Protein AF-A0A8S1BY42-F1 (afdb_monomer_lite)

Radius of gyration: 26.51 Å; chains: 1; bounding box: 58×69×91 Å

Organism: NCBI:txid197152

InterPro domains:
  IPR058250 CCC domain [PF26644] (43-145)

Structure (mmCIF, N/CA/C/O backbone):
data_AF-A0A8S1BY42-F1
#
_entry.id   AF-A0A8S1BY42-F1
#
loop_
_atom_site.group_PDB
_atom_site.id
_atom_site.type_symbol
_atom_site.label_atom_id
_atom_site.label_alt_id
_atom_site.label_comp_id
_atom_site.label_asym_id
_atom_site.label_entity_id
_atom_site.label_seq_id
_atom_site.pdbx_PDB_ins_code
_atom_site.Cartn_x
_atom_site.Cartn_y
_atom_site.Cartn_z
_atom_site.occupancy
_atom_site.B_iso_or_equiv
_atom_site.auth_seq_id
_atom_site.auth_comp_id
_atom_site.auth_asym_id
_atom_site.auth_atom_id
_atom_site.pdbx_PDB_model_num
ATOM 1 N N . MET A 1 1 ? 29.731 15.535 76.039 1.00 41.47 1 MET A N 1
ATOM 2 C CA . MET A 1 1 ? 28.960 14.792 75.020 1.00 41.47 1 MET A CA 1
ATOM 3 C C . MET A 1 1 ? 28.072 15.797 74.295 1.00 41.47 1 MET A C 1
ATOM 5 O O . MET A 1 1 ? 27.135 16.306 74.885 1.00 41.47 1 MET A O 1
ATOM 9 N N . GLN A 1 2 ? 28.468 16.180 73.085 1.00 42.16 2 GLN A N 1
ATOM 10 C CA . GLN A 1 2 ? 27.701 16.952 72.089 1.00 42.16 2 GLN A CA 1
ATOM 11 C C . GLN A 1 2 ? 27.181 15.950 71.025 1.00 42.16 2 GLN A C 1
ATOM 13 O O . GLN A 1 2 ? 27.737 14.850 70.982 1.00 42.16 2 GLN A O 1
ATOM 18 N N . PRO A 1 3 ? 26.342 16.323 70.032 1.00 61.06 3 PRO A N 1
ATOM 19 C CA . PRO A 1 3 ? 25.225 17.289 69.968 1.00 61.06 3 PRO A CA 1
ATOM 20 C C . PRO A 1 3 ? 24.046 16.707 69.108 1.00 61.06 3 PRO A C 1
ATOM 22 O O . PRO A 1 3 ? 23.916 15.493 69.056 1.00 61.06 3 PRO A O 1
ATOM 25 N N . LEU A 1 4 ? 23.271 17.562 68.402 1.00 40.50 4 LEU A N 1
ATOM 26 C CA . LEU A 1 4 ? 22.202 17.344 67.379 1.00 40.50 4 LEU A CA 1
ATOM 27 C C . LEU A 1 4 ? 20.748 17.504 67.887 1.00 40.50 4 LEU A C 1
ATOM 29 O O . LEU A 1 4 ? 20.381 16.917 68.891 1.00 40.50 4 LEU A O 1
ATOM 33 N N . LEU A 1 5 ? 19.835 18.221 67.218 1.00 42.00 5 LEU A N 1
ATOM 34 C CA . LEU A 1 5 ? 19.930 19.048 66.011 1.00 42.00 5 LEU A CA 1
ATOM 35 C C . LEU A 1 5 ? 18.690 19.955 65.902 1.00 42.00 5 LEU A C 1
ATOM 37 O O . LEU A 1 5 ? 17.578 19.560 66.241 1.00 42.00 5 LEU A O 1
ATOM 41 N N . LEU A 1 6 ? 18.954 21.154 65.388 1.00 39.69 6 LEU A N 1
ATOM 42 C CA . LEU A 1 6 ? 18.069 22.200 64.882 1.00 39.69 6 LEU A CA 1
ATOM 43 C C . LEU A 1 6 ? 16.793 21.717 64.171 1.00 39.69 6 LEU A C 1
ATOM 45 O O . LEU A 1 6 ? 16.851 20.925 63.234 1.00 39.69 6 LEU A O 1
ATOM 49 N N . LEU A 1 7 ? 15.677 22.367 64.494 1.00 42.34 7 LEU A N 1
ATOM 50 C CA . LEU A 1 7 ? 14.490 22.453 63.649 1.00 42.34 7 LEU A CA 1
ATOM 51 C C . LEU A 1 7 ? 14.027 23.908 63.681 1.00 42.34 7 LEU A C 1
ATOM 53 O O . LEU A 1 7 ? 13.505 24.342 64.703 1.00 42.34 7 LEU A O 1
ATOM 57 N N . LEU A 1 8 ? 14.296 24.654 62.602 1.00 44.91 8 LEU A N 1
ATOM 58 C CA . LEU A 1 8 ? 13.421 25.670 61.991 1.00 44.91 8 LEU A CA 1
ATOM 59 C C . LEU A 1 8 ? 14.203 26.623 61.069 1.00 44.91 8 LEU A C 1
ATOM 61 O O . LEU A 1 8 ? 15.252 27.143 61.438 1.00 44.91 8 LEU A O 1
ATOM 65 N N . MET A 1 9 ? 13.557 26.915 59.933 1.00 40.66 9 MET A N 1
ATOM 66 C CA . MET A 1 9 ? 13.772 28.006 58.966 1.00 40.66 9 MET A CA 1
ATOM 67 C C . MET A 1 9 ? 14.665 27.735 57.744 1.00 40.66 9 MET A C 1
ATOM 69 O O . MET A 1 9 ? 15.861 27.982 57.793 1.00 40.66 9 MET A O 1
ATOM 73 N N . THR A 1 10 ? 14.021 27.373 56.626 1.00 48.38 10 THR A N 1
ATOM 74 C CA . THR A 1 10 ? 14.090 28.020 55.286 1.00 48.38 10 THR A CA 1
ATOM 75 C C . THR A 1 10 ? 13.009 27.353 54.406 1.00 48.38 10 THR A C 1
ATOM 77 O O . THR A 1 10 ? 12.991 26.140 54.256 1.00 48.38 10 THR A O 1
ATOM 80 N N . ALA A 1 11 ? 11.880 27.990 54.084 1.00 37.47 11 ALA A N 1
ATOM 81 C CA . ALA A 1 11 ? 11.642 29.035 53.080 1.00 37.47 11 ALA A CA 1
ATOM 82 C C . ALA A 1 11 ? 11.930 28.606 51.626 1.00 37.47 11 ALA A C 1
ATOM 84 O O . ALA A 1 11 ? 13.084 28.438 51.260 1.00 37.47 11 ALA A O 1
ATOM 85 N N . LEU A 1 12 ? 10.831 28.540 50.855 1.00 46.16 12 LEU A N 1
ATOM 86 C CA . LEU A 1 12 ? 10.654 28.774 49.414 1.00 46.16 12 LEU A CA 1
ATOM 87 C C . LEU A 1 12 ? 11.611 28.090 48.420 1.00 46.16 12 LEU A C 1
ATOM 89 O O . LEU A 1 12 ? 12.816 28.286 48.448 1.00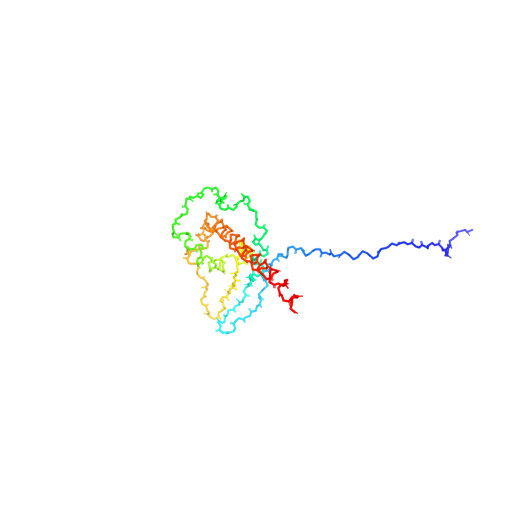 46.16 12 LEU A O 1
ATOM 93 N N . VAL A 1 13 ? 11.013 27.443 47.417 1.00 40.75 13 VAL A N 1
ATOM 94 C CA . VAL A 1 13 ? 11.073 27.789 45.980 1.00 40.75 13 VAL A CA 1
ATOM 95 C C . VAL A 1 13 ? 10.785 26.507 45.190 1.00 40.75 13 VAL A C 1
ATOM 97 O O . VAL A 1 13 ? 11.473 25.509 45.362 1.00 40.75 13 VAL A O 1
ATOM 100 N N . GLY A 1 14 ? 9.827 26.574 44.264 1.00 31.86 14 GLY A N 1
ATOM 101 C CA . GLY A 1 14 ? 10.085 25.994 42.947 1.00 31.86 14 GLY A CA 1
ATOM 102 C C . GLY A 1 14 ? 9.099 24.955 42.424 1.00 31.86 14 GLY A C 1
ATOM 103 O O . GLY A 1 14 ? 9.159 23.798 42.808 1.00 31.86 14 GLY A O 1
ATOM 104 N N . GLN A 1 15 ? 8.266 25.413 41.489 1.00 38.53 15 GLN A N 1
ATOM 105 C CA . GLN A 1 15 ? 7.746 24.713 40.310 1.00 38.53 15 GLN A CA 1
ATOM 106 C C . GLN A 1 15 ? 7.059 23.334 40.444 1.00 38.53 15 GLN A C 1
ATOM 108 O O . GLN A 1 15 ? 7.680 22.278 40.506 1.00 38.53 15 GLN A O 1
ATOM 113 N N . LEU A 1 16 ? 5.728 23.371 40.274 1.00 41.81 16 LEU A N 1
ATOM 114 C CA . LEU A 1 16 ? 5.003 22.378 39.479 1.00 41.81 16 LEU A CA 1
ATOM 115 C C . LEU A 1 16 ? 5.539 22.431 38.039 1.00 41.81 16 LEU A C 1
ATOM 117 O O . LEU A 1 16 ? 5.174 23.338 37.291 1.00 41.81 16 LEU A O 1
ATOM 121 N N . ASP A 1 17 ? 6.342 21.452 37.640 1.00 39.09 17 ASP A N 1
ATOM 122 C CA . ASP A 1 17 ? 6.556 21.170 36.224 1.00 39.09 17 ASP A CA 1
ATOM 123 C C . ASP A 1 17 ? 5.485 20.180 35.762 1.00 39.09 17 ASP A C 1
ATOM 125 O O . ASP A 1 17 ? 5.583 18.962 35.918 1.00 39.09 17 ASP A O 1
ATOM 129 N N . ALA A 1 18 ? 4.421 20.744 35.191 1.00 43.03 18 ALA A N 1
ATOM 130 C CA . ALA A 1 18 ? 3.564 20.046 34.251 1.00 43.03 18 ALA A CA 1
ATOM 131 C C . ALA A 1 18 ? 4.387 19.772 32.983 1.00 43.03 18 ALA A C 1
ATOM 133 O O . ALA A 1 18 ? 4.375 20.553 32.032 1.00 43.03 18 ALA A O 1
ATOM 134 N N . ALA A 1 19 ? 5.129 18.668 32.979 1.00 37.84 19 ALA A N 1
ATOM 135 C CA . ALA A 1 19 ? 5.668 18.111 31.753 1.00 37.84 19 ALA A CA 1
ATOM 136 C C . ALA A 1 19 ? 4.499 17.505 30.966 1.00 37.84 19 ALA A C 1
ATOM 138 O O . ALA A 1 19 ? 4.089 16.367 31.180 1.00 37.84 19 ALA A O 1
ATOM 139 N N . THR A 1 20 ? 3.934 18.300 30.061 1.00 41.66 20 THR A N 1
ATOM 140 C CA . THR A 1 20 ? 3.273 17.789 28.863 1.00 41.66 20 THR A CA 1
ATOM 141 C C . THR A 1 20 ? 4.286 16.937 28.105 1.00 41.66 20 THR A C 1
ATOM 143 O O . THR A 1 20 ? 5.088 17.464 27.331 1.00 41.66 20 THR A O 1
ATOM 146 N N . GLU A 1 21 ? 4.281 15.629 28.354 1.00 38.72 21 GLU A N 1
ATOM 147 C CA . GLU A 1 21 ? 4.872 14.667 27.432 1.00 38.72 21 GLU A CA 1
ATOM 148 C C . GLU A 1 21 ? 4.159 14.831 26.088 1.00 38.72 21 GLU A C 1
ATOM 150 O O . GLU A 1 21 ? 2.949 14.633 25.959 1.00 38.72 21 GLU A O 1
ATOM 155 N N . ALA A 1 22 ? 4.916 15.273 25.085 1.00 43.50 22 ALA A N 1
ATOM 156 C CA . ALA A 1 22 ? 4.499 15.167 23.701 1.00 43.50 22 ALA A CA 1
ATOM 157 C C . ALA A 1 22 ? 4.186 13.689 23.413 1.00 43.50 22 ALA A C 1
ATOM 159 O O . ALA A 1 22 ? 4.961 12.834 23.851 1.00 43.50 22 ALA A O 1
ATOM 160 N N . PRO A 1 23 ? 3.099 13.364 22.689 1.00 44.00 23 PRO A N 1
ATOM 161 C CA . PRO A 1 23 ? 2.820 11.983 22.341 1.00 44.00 23 PRO A CA 1
ATOM 162 C C . PRO A 1 23 ? 4.004 11.459 21.532 1.00 44.00 23 PRO A C 1
ATOM 164 O O . PRO A 1 23 ? 4.311 11.946 20.438 1.00 44.00 23 PRO A O 1
ATOM 167 N N . THR A 1 24 ? 4.704 10.494 22.118 1.00 36.47 24 THR A N 1
ATOM 168 C CA . THR A 1 24 ? 5.670 9.668 21.411 1.00 36.47 24 THR A CA 1
ATOM 169 C C . THR A 1 24 ? 4.953 9.030 20.218 1.00 36.47 24 THR A C 1
ATOM 171 O O . THR A 1 24 ? 3.740 8.807 20.274 1.00 36.47 24 THR A O 1
ATOM 174 N N . PRO A 1 25 ? 5.643 8.775 19.093 1.00 42.50 25 PRO A N 1
ATOM 175 C CA . PRO A 1 25 ? 5.056 7.964 18.042 1.00 42.50 25 PRO A CA 1
ATOM 176 C C . PRO A 1 25 ? 4.778 6.593 18.657 1.00 42.50 25 PRO A C 1
ATOM 178 O O . PRO A 1 25 ? 5.710 5.828 18.899 1.00 42.50 25 PRO A O 1
ATOM 181 N N . GLU A 1 26 ? 3.513 6.321 18.979 1.00 42.50 26 GLU A N 1
ATOM 182 C CA . GLU A 1 26 ? 3.084 4.989 19.369 1.00 42.50 26 GLU A CA 1
ATOM 183 C C . GLU A 1 26 ? 3.518 4.053 18.248 1.00 42.50 26 GLU A C 1
ATOM 185 O O . GLU A 1 26 ? 3.044 4.123 17.112 1.00 42.50 26 GLU A O 1
ATOM 190 N N . VAL A 1 27 ? 4.483 3.197 18.572 1.00 40.59 27 VAL A N 1
ATOM 191 C CA . VAL A 1 27 ? 4.672 1.946 17.863 1.00 40.59 27 VAL A CA 1
ATOM 192 C C . VAL A 1 27 ? 3.324 1.250 17.982 1.00 40.59 27 VAL A C 1
ATOM 194 O O . VAL A 1 27 ? 2.960 0.807 19.069 1.00 40.59 27 VAL A O 1
ATOM 197 N N . VAL A 1 28 ? 2.557 1.228 16.893 1.00 46.56 28 VAL A N 1
ATOM 198 C CA . VAL A 1 28 ? 1.310 0.468 16.808 1.00 46.56 28 VAL A CA 1
ATOM 199 C C . VAL A 1 28 ? 1.714 -1.004 16.789 1.00 46.56 28 VAL A C 1
ATOM 201 O O . VAL A 1 28 ? 1.826 -1.629 15.742 1.00 46.56 28 VAL A O 1
ATOM 204 N N . THR A 1 29 ? 2.045 -1.545 17.958 1.00 40.44 29 THR A N 1
ATOM 205 C CA . THR A 1 29 ? 2.075 -2.984 18.180 1.00 40.44 29 THR A CA 1
ATOM 206 C C . THR A 1 29 ? 0.654 -3.491 17.956 1.00 40.44 29 THR A C 1
ATOM 208 O O . THR A 1 29 ? -0.300 -2.880 18.434 1.00 40.44 29 THR A O 1
ATOM 211 N N . GLY A 1 30 ? 0.511 -4.560 17.169 1.00 46.06 30 GLY A N 1
ATOM 212 C CA . GLY A 1 30 ? -0.766 -5.117 16.719 1.00 46.06 30 GLY A CA 1
ATOM 213 C C . GLY A 1 30 ? -1.713 -5.479 17.864 1.00 46.06 30 GLY A C 1
ATOM 214 O O . GLY A 1 30 ? -1.748 -6.612 18.341 1.00 46.06 30 GLY A O 1
ATOM 215 N N . VAL A 1 31 ? -2.498 -4.505 18.316 1.00 53.97 31 VAL A N 1
ATOM 216 C CA . VAL A 1 31 ? -3.632 -4.717 19.207 1.00 53.97 31 VAL A CA 1
ATOM 217 C C . VAL A 1 31 ? -4.839 -4.946 18.317 1.00 53.97 31 VAL A C 1
ATOM 219 O O . VAL A 1 31 ? -5.338 -4.008 17.699 1.00 53.97 31 VAL A O 1
ATOM 222 N N . VAL A 1 32 ? -5.314 -6.192 18.282 1.00 61.72 32 VAL A N 1
ATOM 223 C CA . VAL A 1 32 ? -6.563 -6.566 17.611 1.00 61.72 32 VAL A CA 1
ATOM 224 C C . VAL A 1 32 ? -7.670 -5.612 18.065 1.00 61.72 32 VAL A C 1
ATOM 226 O O . VAL A 1 32 ? -8.054 -5.599 19.234 1.00 61.72 32 VAL A O 1
ATOM 229 N N . GLN A 1 33 ? -8.181 -4.796 17.144 1.00 74.00 33 GLN A N 1
ATOM 230 C CA . GLN A 1 33 ? -9.100 -3.698 17.466 1.00 74.00 33 GLN A CA 1
ATOM 231 C C . GLN A 1 33 ? -10.559 -4.157 17.641 1.00 74.00 33 GLN A C 1
ATOM 233 O O . GLN A 1 33 ? -11.419 -3.364 18.021 1.00 74.00 33 GLN A O 1
ATOM 238 N N . GLY A 1 34 ? -10.861 -5.428 17.354 1.00 79.69 34 GLY A N 1
ATOM 239 C CA . GLY A 1 34 ? -12.179 -6.032 17.559 1.00 79.69 34 GLY A CA 1
ATOM 240 C C . GLY A 1 34 ? -12.447 -7.236 16.656 1.00 79.69 34 GLY A C 1
ATOM 241 O O . GLY A 1 34 ? -11.597 -7.633 15.861 1.00 79.69 34 GLY A O 1
ATOM 242 N N . VAL A 1 35 ? -13.651 -7.803 16.758 1.00 81.12 35 VAL A N 1
ATOM 243 C CA . VAL A 1 35 ? -14.134 -8.897 15.898 1.00 81.12 35 VAL A CA 1
ATOM 244 C C . VAL A 1 35 ? -15.273 -8.384 15.021 1.00 81.12 35 VAL A C 1
ATOM 246 O O . VAL A 1 35 ? -16.203 -7.745 15.503 1.00 81.12 35 VAL A O 1
ATOM 249 N N . ASP A 1 36 ? -15.216 -8.662 13.723 1.00 81.31 36 ASP A N 1
ATOM 250 C CA . ASP A 1 36 ? -16.341 -8.501 12.805 1.00 81.31 36 ASP A CA 1
ATOM 251 C C . ASP A 1 36 ? -17.126 -9.820 12.773 1.00 81.31 36 ASP A C 1
ATOM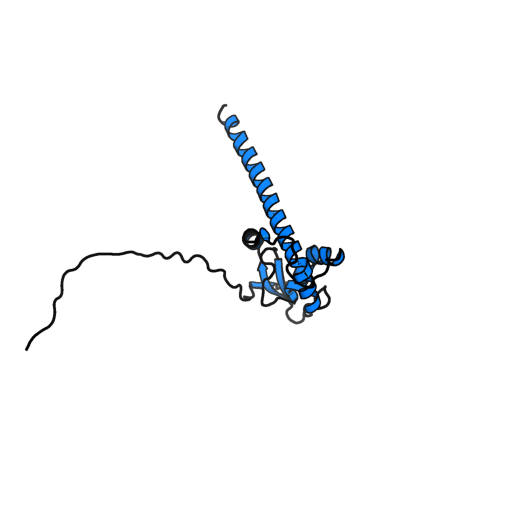 253 O O . ASP A 1 36 ? -16.803 -10.747 12.024 1.00 81.31 36 ASP A O 1
ATOM 257 N N . GLU A 1 37 ? -18.153 -9.904 13.621 1.00 78.06 37 GLU A N 1
ATOM 258 C CA . GLU A 1 37 ? -18.986 -11.101 13.809 1.00 78.06 37 GLU A CA 1
ATOM 259 C C . GLU A 1 37 ? -19.701 -11.541 12.524 1.00 78.06 37 GLU A C 1
ATOM 261 O O . GLU A 1 37 ? -19.947 -12.727 12.321 1.00 78.06 37 GLU A O 1
ATOM 266 N N . ARG A 1 38 ? -19.993 -10.603 11.612 1.00 79.81 38 ARG A N 1
ATOM 267 C CA . ARG A 1 38 ? -20.663 -10.905 10.338 1.00 79.81 38 ARG A CA 1
ATOM 268 C C . ARG A 1 38 ? -19.766 -11.700 9.397 1.00 79.81 38 ARG A C 1
ATOM 270 O O . ARG A 1 38 ? -20.256 -12.518 8.624 1.00 79.81 38 ARG A O 1
ATOM 277 N N . THR A 1 39 ? -18.472 -11.406 9.415 1.00 78.69 39 THR A N 1
ATOM 278 C CA . THR A 1 39 ? -17.485 -12.022 8.516 1.00 78.69 39 THR A CA 1
ATOM 279 C C . THR A 1 39 ? -16.602 -13.048 9.215 1.00 78.69 39 THR A C 1
ATOM 281 O O . THR A 1 39 ? -15.784 -13.678 8.551 1.00 78.69 39 THR A O 1
ATOM 284 N N . ASN A 1 40 ? -16.766 -13.227 10.530 1.00 83.12 40 ASN A N 1
ATOM 285 C CA . ASN A 1 40 ? -15.876 -14.020 11.373 1.00 83.12 40 ASN A CA 1
ATOM 286 C C . ASN A 1 40 ? -14.400 -13.655 11.115 1.00 83.12 40 ASN A C 1
ATOM 288 O O . ASN A 1 40 ? -13.567 -14.497 10.774 1.00 83.12 40 ASN A O 1
ATOM 292 N N . THR A 1 41 ? -14.096 -12.358 11.197 1.00 85.38 41 THR A N 1
ATOM 293 C CA . THR A 1 41 ? -12.734 -11.833 11.027 1.00 85.38 41 THR A CA 1
ATOM 294 C C . THR A 1 41 ? -12.323 -11.007 12.237 1.00 85.38 41 THR A C 1
ATOM 296 O O . THR A 1 41 ? -13.137 -10.292 12.816 1.00 85.38 41 THR A O 1
ATOM 299 N N . LEU A 1 42 ? -11.053 -11.091 12.622 1.00 88.94 42 LEU A N 1
ATOM 300 C CA . LEU A 1 42 ? -10.445 -10.152 13.558 1.00 88.94 42 LEU A CA 1
ATOM 301 C C . LEU A 1 42 ? -10.034 -8.898 12.802 1.00 88.94 42 LEU A C 1
ATOM 303 O O . LEU A 1 42 ? -9.511 -8.980 11.694 1.00 88.94 42 LEU A O 1
ATOM 307 N N . ILE A 1 43 ? -10.253 -7.736 13.398 1.00 89.69 43 ILE A N 1
ATOM 308 C CA . ILE A 1 43 ? -9.691 -6.481 12.912 1.00 89.69 43 ILE A CA 1
ATOM 309 C C . ILE A 1 43 ? -8.274 -6.408 13.455 1.00 89.69 43 ILE A C 1
ATOM 311 O O . ILE A 1 43 ? -8.097 -6.268 14.661 1.00 89.69 43 ILE A O 1
ATOM 315 N N . ASP A 1 44 ? -7.294 -6.509 12.568 1.00 89.44 44 ASP A N 1
ATOM 316 C CA . ASP A 1 44 ? -5.887 -6.414 12.938 1.00 89.44 44 ASP A CA 1
ATOM 317 C C . ASP A 1 44 ? -5.552 -4.975 13.333 1.00 89.44 44 ASP A C 1
ATOM 319 O O . ASP A 1 44 ? -5.304 -4.680 14.498 1.00 89.44 44 ASP A O 1
ATOM 323 N N . HIS A 1 45 ? -5.707 -4.050 12.386 1.00 92.56 45 HIS A N 1
ATOM 324 C CA . HIS A 1 45 ? -5.553 -2.623 12.627 1.00 92.56 45 HIS A CA 1
ATOM 325 C C . HIS A 1 45 ? -6.393 -1.784 11.651 1.00 92.56 45 HIS A C 1
ATOM 327 O O . HIS A 1 45 ? -6.936 -2.269 10.647 1.00 92.56 45 HIS A O 1
ATOM 333 N N . ILE A 1 46 ? -6.515 -0.496 11.967 1.00 94.12 46 ILE A N 1
ATOM 334 C CA . ILE A 1 46 ? -7.180 0.517 11.148 1.00 94.12 46 ILE A CA 1
ATOM 335 C C . ILE A 1 46 ? -6.272 1.740 11.075 1.00 94.12 46 ILE A C 1
ATOM 337 O O . ILE A 1 46 ? -5.959 2.344 12.101 1.00 94.12 46 ILE A O 1
ATOM 341 N N . VAL A 1 47 ? -5.955 2.157 9.852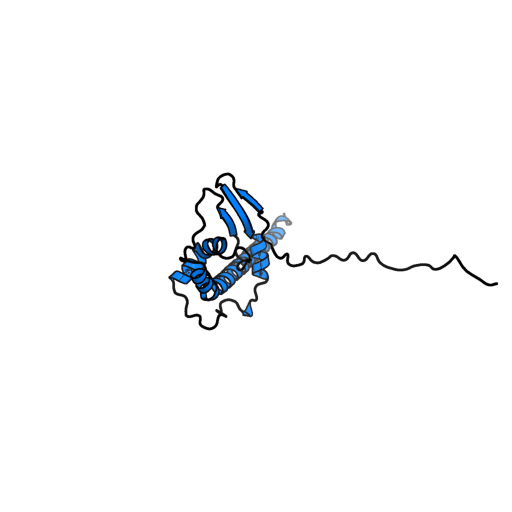 1.00 94.81 47 VAL A N 1
ATOM 342 C CA . VAL A 1 47 ? -5.436 3.492 9.559 1.00 94.81 47 VAL A CA 1
ATOM 343 C C . VAL A 1 47 ? -6.612 4.357 9.133 1.00 94.81 47 VAL A C 1
ATOM 345 O O . VAL A 1 47 ? -7.136 4.261 8.019 1.00 94.81 47 VAL A O 1
ATOM 348 N N . THR A 1 48 ? -7.076 5.206 10.043 1.00 94.94 48 THR A N 1
ATOM 349 C CA . THR A 1 48 ? -8.183 6.121 9.754 1.00 94.94 48 THR A CA 1
ATOM 350 C C . THR A 1 48 ? -7.774 7.170 8.724 1.00 94.94 48 THR A C 1
ATOM 352 O O . THR A 1 48 ? -6.598 7.476 8.530 1.00 94.94 48 THR A O 1
ATOM 355 N N . LYS A 1 49 ? -8.769 7.799 8.089 1.00 92.75 49 LYS A N 1
ATOM 356 C CA . LYS A 1 49 ? -8.525 8.911 7.163 1.00 92.75 49 LYS A CA 1
ATOM 357 C C . LYS A 1 49 ? -7.711 10.037 7.810 1.00 92.75 49 LYS A C 1
ATOM 359 O O . LYS A 1 49 ? -6.847 10.589 7.141 1.00 92.75 49 LYS A O 1
ATOM 364 N N . GLN A 1 50 ? -7.970 10.358 9.080 1.00 91.50 50 GLN A N 1
ATOM 365 C CA . GLN A 1 50 ? -7.233 11.407 9.785 1.00 91.50 50 GLN A CA 1
ATOM 366 C C . GLN A 1 50 ? -5.781 10.993 10.053 1.00 91.50 50 GLN A C 1
ATOM 368 O O . GLN A 1 50 ? -4.877 11.740 9.705 1.00 91.50 50 GLN A O 1
ATOM 373 N N . GLN A 1 51 ? -5.546 9.778 10.560 1.00 93.88 51 GLN A N 1
ATOM 374 C CA . GLN A 1 51 ? -4.185 9.262 10.763 1.00 93.88 51 GLN A CA 1
ATOM 375 C C . GLN A 1 51 ? -3.388 9.238 9.454 1.00 93.88 51 GLN A C 1
ATOM 377 O O . GLN A 1 51 ? -2.245 9.688 9.422 1.00 93.88 51 GLN A O 1
ATOM 382 N N . ALA A 1 52 ? -4.018 8.803 8.359 1.00 94.06 52 ALA A N 1
ATOM 383 C CA . ALA A 1 52 ? -3.413 8.828 7.034 1.00 94.06 52 ALA A CA 1
ATOM 384 C C . ALA A 1 52 ? -3.041 10.241 6.579 1.00 94.06 52 ALA A C 1
ATOM 386 O O . ALA A 1 52 ? -1.966 10.449 6.019 1.00 94.06 52 ALA A O 1
ATOM 387 N N . MET A 1 53 ? -3.905 11.226 6.836 1.00 90.94 53 MET A N 1
ATOM 388 C CA . MET A 1 53 ? -3.613 12.632 6.555 1.00 90.94 53 MET A CA 1
ATOM 389 C C . MET A 1 53 ? -2.419 13.131 7.369 1.00 90.94 53 MET A C 1
ATOM 391 O O . MET A 1 53 ? -1.494 13.714 6.803 1.00 90.94 53 MET A O 1
ATOM 395 N N . ASP A 1 54 ? -2.408 12.857 8.670 1.00 92.06 54 ASP A N 1
ATOM 396 C CA . ASP A 1 54 ? -1.350 13.298 9.578 1.00 92.06 54 ASP A CA 1
ATOM 397 C C . ASP A 1 54 ? 0.001 12.651 9.234 1.00 92.06 54 ASP A C 1
ATOM 399 O O . ASP A 1 54 ? 1.041 13.308 9.304 1.00 92.06 54 ASP A O 1
ATOM 403 N N . ALA A 1 55 ? 0.003 11.380 8.823 1.00 92.56 55 ALA A N 1
ATOM 404 C CA . ALA A 1 55 ? 1.195 10.674 8.358 1.00 92.56 55 ALA A CA 1
ATOM 405 C C . ALA A 1 55 ? 1.682 11.193 6.998 1.00 92.56 55 ALA A C 1
ATOM 407 O O . ALA A 1 55 ? 2.879 11.404 6.806 1.00 92.56 55 ALA A O 1
ATOM 408 N N . ALA A 1 56 ? 0.770 11.452 6.062 1.00 90.81 56 ALA A N 1
ATOM 409 C CA . ALA A 1 56 ? 1.111 11.970 4.742 1.00 90.81 56 ALA A CA 1
ATOM 410 C C . ALA A 1 56 ? 1.743 13.374 4.801 1.00 90.81 56 ALA A C 1
ATOM 412 O O . ALA A 1 56 ? 2.637 13.674 4.012 1.00 90.81 56 ALA A O 1
ATOM 413 N N . LEU A 1 57 ? 1.327 14.222 5.749 1.00 88.81 57 LEU A N 1
ATOM 414 C CA . LEU A 1 57 ? 1.926 15.545 5.985 1.00 88.81 57 LEU A CA 1
ATOM 415 C C . LEU A 1 57 ? 3.369 15.478 6.506 1.00 88.81 57 LEU A C 1
ATOM 417 O O . LEU A 1 57 ? 4.101 16.459 6.399 1.00 88.81 57 LEU A O 1
ATOM 421 N N . LYS A 1 58 ? 3.777 14.335 7.064 1.00 90.31 58 LYS A N 1
ATOM 422 C CA . LYS A 1 58 ? 5.135 14.091 7.570 1.00 90.31 58 LYS A CA 1
ATOM 423 C C . LYS A 1 58 ? 6.052 13.455 6.522 1.00 90.31 58 LYS A C 1
ATOM 425 O O . LYS A 1 58 ? 7.211 13.187 6.827 1.00 90.31 58 LYS A O 1
ATOM 430 N N . LEU A 1 59 ? 5.553 13.181 5.312 1.00 88.44 59 LEU A N 1
ATOM 431 C CA . LEU A 1 59 ? 6.369 12.612 4.243 1.00 88.44 59 LEU A CA 1
ATOM 432 C C . LEU A 1 59 ? 7.483 13.582 3.846 1.00 88.44 59 LEU A C 1
ATOM 434 O O . LEU A 1 59 ? 7.243 14.768 3.626 1.00 88.44 59 LEU A O 1
ATOM 438 N N . ASP A 1 60 ? 8.696 13.051 3.702 1.00 84.75 60 ASP A N 1
ATOM 439 C CA . ASP A 1 60 ? 9.825 13.813 3.183 1.00 84.75 60 ASP A CA 1
ATOM 440 C C . ASP A 1 60 ? 9.584 14.151 1.707 1.00 84.75 60 ASP A C 1
ATOM 442 O O . ASP A 1 60 ? 9.727 13.315 0.808 1.00 84.75 60 ASP A O 1
ATOM 446 N N . THR A 1 61 ? 9.223 15.407 1.456 1.00 81.12 61 THR A N 1
ATOM 447 C CA . THR A 1 61 ? 8.903 15.904 0.119 1.00 81.12 61 THR A CA 1
ATOM 448 C C . THR A 1 61 ? 10.086 15.841 -0.842 1.00 81.12 61 THR A C 1
ATOM 450 O O . THR A 1 61 ? 9.875 15.823 -2.054 1.00 81.12 61 THR A O 1
ATOM 453 N N . THR A 1 62 ? 11.322 15.783 -0.333 1.00 78.75 62 THR A N 1
ATOM 454 C CA . THR A 1 62 ? 12.533 15.698 -1.165 1.00 78.75 62 THR A CA 1
ATOM 455 C C . THR A 1 62 ? 12.713 14.320 -1.806 1.00 78.75 62 THR A C 1
ATOM 457 O O . THR A 1 62 ? 13.396 14.202 -2.822 1.00 78.75 62 THR A O 1
ATOM 460 N N . LYS A 1 63 ? 12.044 13.293 -1.265 1.00 72.50 63 LYS A N 1
ATOM 461 C CA . LYS A 1 63 ? 12.140 11.890 -1.698 1.00 72.50 63 LYS A CA 1
ATOM 462 C C . LYS A 1 63 ? 10.932 11.408 -2.503 1.00 72.50 63 LYS A C 1
ATOM 464 O O . LYS A 1 63 ? 10.908 10.280 -2.995 1.00 72.50 63 LYS A O 1
ATOM 469 N N . LEU A 1 64 ? 9.911 12.251 -2.669 1.00 77.25 64 LEU A N 1
ATOM 470 C CA . LEU A 1 64 ? 8.671 11.859 -3.338 1.00 77.25 64 LEU A CA 1
ATOM 471 C C . LEU A 1 64 ? 8.894 11.529 -4.818 1.00 77.25 64 LEU A C 1
ATOM 473 O O . LEU A 1 64 ? 9.330 12.358 -5.614 1.00 77.25 64 LEU A O 1
ATOM 477 N N . GLY A 1 65 ? 8.480 10.326 -5.217 1.00 63.75 65 GLY A N 1
ATOM 478 C CA . GLY A 1 65 ? 8.483 9.902 -6.617 1.00 63.75 65 GLY A CA 1
ATOM 479 C C . GLY A 1 65 ? 9.833 9.419 -7.152 1.00 63.75 65 GLY A C 1
ATOM 480 O O . GLY A 1 65 ? 9.919 9.153 -8.350 1.00 63.75 65 GLY A O 1
ATOM 481 N N . VAL A 1 66 ? 10.850 9.276 -6.299 1.00 67.12 66 VAL A N 1
ATOM 482 C CA . VAL A 1 66 ? 12.105 8.593 -6.632 1.00 67.12 66 VAL A CA 1
ATOM 483 C C . VAL A 1 66 ? 12.067 7.197 -6.015 1.00 67.12 66 VAL A C 1
ATOM 485 O O . VAL A 1 66 ? 11.861 7.052 -4.814 1.00 67.12 66 VAL A O 1
ATOM 488 N N . SER A 1 67 ? 12.250 6.155 -6.829 1.00 66.81 67 SER A N 1
ATOM 489 C CA . SER A 1 67 ? 12.498 4.811 -6.300 1.00 66.81 67 SER A CA 1
ATOM 490 C C . SER A 1 67 ? 13.904 4.782 -5.702 1.00 66.81 67 SER A C 1
ATOM 492 O O . SER A 1 67 ? 14.883 4.775 -6.443 1.00 66.81 67 SER A O 1
ATOM 494 N N . GLU A 1 68 ? 14.007 4.777 -4.374 1.00 62.34 68 GLU A N 1
ATOM 495 C CA . GLU A 1 68 ? 15.292 4.744 -3.657 1.00 62.34 68 GLU A CA 1
ATOM 496 C C . GLU A 1 68 ? 15.964 3.358 -3.683 1.00 62.34 68 GLU A C 1
ATOM 498 O O . GLU A 1 68 ? 17.145 3.230 -3.362 1.00 62.34 68 GLU A O 1
ATOM 503 N N . ALA A 1 69 ? 15.237 2.310 -4.078 1.00 70.25 69 ALA A N 1
ATOM 504 C CA . ALA A 1 69 ? 15.750 0.950 -4.044 1.00 70.25 69 ALA A CA 1
ATOM 505 C C . ALA A 1 69 ? 16.698 0.664 -5.229 1.00 70.25 69 ALA A C 1
ATOM 507 O O . ALA A 1 69 ? 16.307 0.629 -6.401 1.00 70.25 69 ALA A O 1
ATOM 508 N N . ILE A 1 70 ? 17.976 0.457 -4.899 1.00 75.25 70 ILE A N 1
ATOM 509 C CA . ILE A 1 70 ? 19.030 0.062 -5.840 1.00 75.25 70 ILE A CA 1
ATOM 510 C C . ILE A 1 70 ? 18.642 -1.265 -6.504 1.00 75.25 70 ILE A C 1
ATOM 512 O O . ILE A 1 70 ? 18.266 -2.221 -5.831 1.00 75.25 70 ILE A O 1
ATOM 516 N N . GLY A 1 71 ? 18.760 -1.336 -7.832 1.00 80.94 71 GLY A N 1
ATOM 517 C CA . GLY A 1 71 ? 18.436 -2.541 -8.603 1.00 80.94 71 GLY A CA 1
ATOM 518 C C . GLY A 1 71 ? 16.971 -2.652 -9.037 1.00 80.94 71 GLY A C 1
ATOM 519 O O . GLY A 1 71 ? 16.615 -3.610 -9.725 1.00 80.94 71 GLY A O 1
ATOM 520 N N . CYS A 1 72 ? 16.124 -1.675 -8.706 1.00 86.75 72 CYS A N 1
ATOM 521 C CA . CYS A 1 72 ? 14.764 -1.613 -9.232 1.00 86.75 72 CYS A CA 1
ATOM 522 C C . CYS A 1 72 ? 14.745 -1.102 -10.680 1.00 86.75 72 CYS A C 1
ATOM 524 O O . CYS A 1 72 ? 15.364 -0.095 -11.026 1.00 86.75 72 CYS A O 1
ATOM 526 N N . GLY A 1 73 ? 14.023 -1.823 -11.542 1.00 84.25 73 GLY A N 1
ATOM 527 C CA . GLY A 1 73 ? 13.744 -1.401 -12.913 1.00 84.25 73 GLY A CA 1
ATOM 528 C C . GLY A 1 73 ? 12.607 -0.378 -12.987 1.00 84.25 73 GLY A C 1
ATOM 529 O O . GLY A 1 73 ? 12.066 0.068 -11.978 1.00 84.25 73 GLY A O 1
ATOM 530 N N . LYS A 1 74 ? 12.199 -0.025 -14.211 1.00 87.94 74 LYS A N 1
ATOM 531 C CA . LYS A 1 74 ? 10.975 0.760 -14.412 1.00 87.94 74 LYS A CA 1
ATOM 532 C C . LYS A 1 74 ? 9.756 -0.095 -14.070 1.00 87.94 74 LYS A C 1
ATOM 534 O O . LYS A 1 74 ? 9.627 -1.192 -14.602 1.00 87.94 74 LYS A O 1
ATOM 539 N N . CYS A 1 75 ? 8.835 0.461 -13.291 1.00 91.06 75 CYS A N 1
ATOM 540 C CA . CYS A 1 75 ? 7.542 -0.167 -13.044 1.00 91.06 75 CYS A CA 1
ATOM 541 C C . CYS A 1 75 ? 6.726 -0.244 -14.338 1.00 91.06 75 CYS A C 1
ATOM 543 O O . CYS A 1 75 ? 6.605 0.742 -15.083 1.00 91.06 75 CYS A O 1
ATOM 545 N N . SER A 1 76 ? 6.156 -1.409 -14.599 1.00 94.12 76 SER A N 1
ATOM 546 C CA . SER A 1 76 ? 5.183 -1.655 -15.658 1.00 94.12 76 SER A CA 1
ATOM 547 C C . SER A 1 76 ? 3.866 -0.914 -15.391 1.00 94.12 76 SER A C 1
ATOM 549 O O . SER A 1 76 ? 3.646 -0.332 -14.327 1.00 94.12 76 SER A O 1
ATOM 551 N N . LEU A 1 77 ? 2.979 -0.878 -16.391 1.00 95.06 77 LEU A N 1
ATOM 552 C CA . LEU A 1 77 ? 1.630 -0.342 -16.192 1.00 95.06 77 LEU A CA 1
ATOM 553 C C . LEU A 1 77 ? 0.842 -1.186 -15.182 1.00 95.06 77 LEU A C 1
ATOM 555 O O . LEU A 1 77 ? 0.170 -0.621 -14.328 1.00 95.06 77 LEU A O 1
ATOM 559 N N . GLU A 1 78 ? 0.973 -2.508 -15.257 1.00 95.94 78 GLU A N 1
ATOM 560 C CA . GLU A 1 78 ? 0.311 -3.449 -14.355 1.00 95.94 78 GLU A CA 1
ATOM 561 C C . GLU A 1 78 ? 0.752 -3.251 -12.903 1.00 95.94 78 GLU A C 1
ATOM 563 O O . GLU A 1 78 ? -0.096 -3.081 -12.035 1.00 95.94 78 GLU A O 1
ATOM 568 N N . GLU A 1 79 ? 2.060 -3.142 -12.642 1.00 95.75 79 GLU A N 1
ATOM 569 C CA . GLU A 1 79 ? 2.570 -2.853 -11.293 1.00 95.75 79 GLU A CA 1
ATOM 570 C C . GLU A 1 79 ? 2.031 -1.516 -10.768 1.00 95.75 79 GLU A C 1
ATOM 572 O O . GLU A 1 79 ? 1.636 -1.423 -9.611 1.00 95.75 79 GLU A O 1
ATOM 577 N N . ARG A 1 80 ? 1.946 -0.476 -11.611 1.00 94.31 80 ARG A N 1
ATOM 578 C CA . ARG A 1 80 ? 1.359 0.813 -11.202 1.00 94.31 80 ARG A CA 1
ATOM 579 C C . ARG A 1 80 ? -0.119 0.695 -10.825 1.00 94.31 80 ARG A C 1
ATOM 581 O O . ARG A 1 80 ? -0.523 1.317 -9.846 1.00 94.31 80 ARG A O 1
ATOM 588 N N . LEU A 1 81 ? -0.906 -0.060 -11.592 1.00 96.25 81 LEU A N 1
ATOM 589 C CA . LEU A 1 81 ? -2.327 -0.293 -11.307 1.00 96.25 81 LEU A CA 1
ATOM 590 C C . LEU A 1 81 ? -2.499 -1.109 -10.024 1.00 96.25 81 LEU A C 1
ATOM 592 O O . LEU A 1 81 ? -3.238 -0.702 -9.131 1.00 96.25 81 LEU A O 1
ATOM 596 N N . TYR A 1 82 ? -1.718 -2.178 -9.877 1.00 97.00 82 TYR A N 1
ATOM 597 C CA . TYR A 1 82 ? -1.647 -2.978 -8.657 1.00 97.00 82 TYR A CA 1
ATOM 598 C C . TYR A 1 82 ? -1.387 -2.106 -7.415 1.00 97.00 82 TYR A C 1
ATOM 600 O O . TYR A 1 82 ? -2.080 -2.230 -6.403 1.00 97.00 82 TYR A O 1
ATOM 608 N N . CYS A 1 83 ? -0.446 -1.161 -7.509 1.00 96.56 83 CYS A N 1
ATOM 609 C CA . CYS A 1 83 ? -0.135 -0.237 -6.421 1.00 96.56 83 CYS A CA 1
ATOM 610 C C . CYS A 1 83 ? -1.291 0.696 -6.037 1.00 96.56 83 CYS A C 1
ATOM 612 O O . CYS A 1 83 ? -1.310 1.180 -4.911 1.00 96.56 83 CYS A O 1
ATOM 614 N N . MET A 1 84 ? -2.214 1.007 -6.947 1.00 94.50 84 MET A N 1
ATOM 615 C CA . MET A 1 84 ? -3.342 1.904 -6.663 1.00 94.50 84 MET A CA 1
ATOM 616 C C . MET A 1 84 ? -4.579 1.168 -6.164 1.00 94.50 84 MET A C 1
ATOM 618 O O . MET A 1 84 ? -5.313 1.735 -5.353 1.00 94.50 84 MET A O 1
ATOM 622 N N . ASP A 1 85 ? -4.772 -0.076 -6.597 1.00 93.50 85 ASP A N 1
ATOM 623 C CA . ASP A 1 85 ? -6.044 -0.769 -6.412 1.00 93.50 85 ASP A CA 1
ATOM 624 C C . ASP A 1 85 ? -5.972 -1.880 -5.360 1.00 93.50 85 ASP A C 1
ATOM 626 O O . ASP A 1 85 ? -6.861 -1.991 -4.516 1.00 93.50 85 ASP A O 1
ATOM 630 N N . THR A 1 86 ? -4.925 -2.710 -5.388 1.00 95.50 86 THR A N 1
ATOM 631 C CA . THR A 1 86 ? -4.929 -4.000 -4.673 1.00 95.50 86 THR A CA 1
ATOM 632 C C . THR A 1 86 ? -3.829 -4.155 -3.638 1.00 95.50 86 THR A C 1
ATOM 634 O O . THR A 1 86 ? -3.942 -5.022 -2.778 1.00 95.50 86 THR A O 1
ATOM 637 N N . VAL A 1 87 ? -2.792 -3.315 -3.663 1.00 97.19 87 VAL A N 1
ATOM 638 C CA . VAL A 1 87 ? -1.623 -3.441 -2.772 1.00 97.19 87 VAL A CA 1
ATOM 639 C C . VAL A 1 87 ? -1.972 -3.495 -1.280 1.00 97.19 87 VAL A C 1
ATOM 641 O O . VAL A 1 87 ? -1.298 -4.187 -0.526 1.00 97.19 87 VAL A O 1
ATOM 644 N N . ILE A 1 88 ? -3.050 -2.827 -0.855 1.00 96.69 88 ILE A N 1
ATOM 645 C CA . ILE A 1 88 ? -3.521 -2.858 0.538 1.00 96.69 88 ILE A CA 1
ATOM 646 C C . ILE A 1 88 ? -3.992 -4.260 0.946 1.00 96.69 88 ILE A C 1
ATOM 648 O O . ILE A 1 88 ? -3.788 -4.664 2.085 1.00 96.69 88 ILE A O 1
ATOM 652 N N . SER A 1 89 ? -4.583 -5.025 0.024 1.00 94.62 89 SER A N 1
ATOM 653 C CA . SER A 1 89 ? -4.987 -6.409 0.298 1.00 94.62 89 SER A CA 1
ATOM 654 C C . SER A 1 89 ? -3.779 -7.281 0.643 1.00 94.62 89 SER A C 1
ATOM 656 O O . SER A 1 89 ? -3.838 -8.083 1.574 1.00 94.62 89 SER A O 1
ATOM 658 N N . ASP A 1 90 ? -2.680 -7.105 -0.088 1.00 96.62 90 ASP A N 1
ATOM 659 C CA . ASP A 1 90 ? -1.456 -7.879 0.117 1.00 96.62 90 ASP A CA 1
ATOM 660 C C . ASP A 1 90 ? -0.706 -7.416 1.359 1.00 96.62 90 ASP A C 1
ATOM 662 O O . ASP A 1 90 ? -0.237 -8.255 2.122 1.00 96.62 90 ASP A O 1
ATOM 666 N N . HIS A 1 91 ? -0.687 -6.110 1.623 1.00 96.25 91 HIS A N 1
ATOM 667 C CA . HIS A 1 91 ? -0.195 -5.551 2.879 1.00 96.25 91 HIS A CA 1
ATOM 668 C C . HIS A 1 91 ? -0.876 -6.190 4.093 1.00 96.25 91 HIS A C 1
ATOM 670 O O . HIS A 1 91 ? -0.196 -6.760 4.944 1.00 96.25 91 HIS A O 1
ATOM 676 N N . CYS A 1 92 ? -2.213 -6.233 4.107 1.00 93.81 92 CYS A N 1
ATOM 677 C CA . CYS A 1 92 ? -2.967 -6.867 5.189 1.00 93.81 92 CYS A CA 1
ATOM 678 C C . CYS A 1 92 ? -2.693 -8.373 5.342 1.00 93.81 92 CYS A C 1
ATOM 680 O O . CYS A 1 92 ? -3.032 -8.960 6.370 1.00 93.81 92 CYS A O 1
ATOM 682 N N . CYS A 1 93 ? -2.119 -9.019 4.326 1.00 93.44 93 CYS A N 1
ATOM 683 C CA . CYS A 1 93 ? -1.735 -10.423 4.385 1.00 93.44 93 CYS A CA 1
ATOM 684 C C . CYS A 1 93 ? -0.266 -10.624 4.801 1.00 93.44 93 CYS A C 1
ATOM 686 O O . CYS A 1 93 ? 0.041 -11.593 5.504 1.00 93.44 93 CYS A O 1
ATOM 688 N N . CYS A 1 94 ? 0.629 -9.729 4.379 1.00 95.31 94 CYS A N 1
ATOM 689 C CA . CYS A 1 94 ? 2.076 -9.928 4.416 1.00 95.31 94 CYS A CA 1
ATOM 690 C C . CYS A 1 94 ? 2.818 -9.117 5.486 1.00 95.31 94 CYS A C 1
ATOM 692 O O . CYS A 1 94 ? 3.821 -9.612 5.994 1.00 95.31 94 CYS A O 1
ATOM 694 N N . ASP A 1 95 ? 2.338 -7.932 5.869 1.00 94.19 95 ASP A N 1
ATOM 695 C CA . ASP A 1 95 ? 3.053 -7.009 6.767 1.00 94.19 95 ASP A CA 1
ATOM 696 C C . ASP A 1 95 ? 2.432 -6.976 8.167 1.00 94.19 95 ASP A C 1
ATOM 698 O O . ASP A 1 95 ? 2.031 -5.940 8.680 1.00 94.19 95 ASP A O 1
ATOM 702 N N . LYS A 1 96 ? 2.308 -8.135 8.808 1.00 82.12 96 LYS A N 1
ATOM 703 C CA . LYS A 1 96 ? 1.569 -8.245 10.081 1.00 82.12 96 LYS A CA 1
ATOM 704 C C . LYS A 1 96 ? 2.205 -7.478 11.245 1.00 82.12 96 LYS A C 1
ATOM 706 O O . LYS A 1 96 ? 1.516 -7.122 12.190 1.00 82.12 96 LYS A O 1
ATOM 711 N N . ASP A 1 97 ? 3.511 -7.238 11.169 1.00 82.50 97 ASP A N 1
ATOM 712 C CA . ASP A 1 97 ? 4.292 -6.633 12.251 1.00 82.50 97 ASP A CA 1
ATOM 713 C C . ASP A 1 97 ? 4.747 -5.200 11.928 1.00 82.50 97 ASP A C 1
ATOM 715 O O . ASP A 1 97 ? 5.464 -4.580 12.718 1.00 82.50 97 ASP A O 1
ATOM 719 N N . THR A 1 98 ? 4.387 -4.671 10.755 1.00 89.88 98 THR A N 1
ATOM 720 C CA . THR A 1 98 ? 4.844 -3.361 10.285 1.00 89.88 98 THR A CA 1
ATOM 721 C C . THR A 1 98 ? 3.740 -2.614 9.547 1.00 89.88 98 THR A C 1
ATOM 723 O O . THR A 1 98 ? 2.950 -3.190 8.815 1.00 89.88 98 THR A O 1
ATOM 726 N N . GLU A 1 99 ? 3.723 -1.291 9.696 1.00 93.88 99 GLU A N 1
ATOM 727 C CA . GLU A 1 99 ? 2.841 -0.406 8.934 1.00 93.88 99 GLU A CA 1
ATOM 728 C C . GLU A 1 99 ? 3.692 0.422 7.950 1.00 93.88 99 GLU A C 1
ATOM 730 O O . GLU A 1 99 ? 4.225 1.475 8.322 1.00 93.88 99 GLU A O 1
ATOM 735 N N . PRO A 1 100 ? 3.910 -0.054 6.709 1.00 94.00 100 PRO A N 1
ATOM 736 C CA . PRO A 1 100 ? 4.699 0.652 5.705 1.00 94.00 100 PRO A CA 1
ATOM 737 C C . PRO A 1 100 ? 3.894 1.710 4.928 1.00 94.00 100 PRO A C 1
ATOM 739 O O . PRO A 1 100 ? 4.482 2.502 4.183 1.00 94.00 100 PRO A O 1
ATOM 742 N N . MET A 1 101 ? 2.568 1.750 5.083 1.00 95.00 101 MET A N 1
ATOM 743 C CA . MET A 1 101 ? 1.639 2.660 4.408 1.00 95.00 101 MET A CA 1
ATOM 744 C C . MET A 1 101 ? 0.772 3.476 5.389 1.00 95.00 101 MET A C 1
ATOM 746 O O . MET A 1 101 ? -0.424 3.664 5.134 1.00 95.00 101 MET A O 1
ATOM 750 N N . PRO A 1 102 ? 1.346 4.105 6.440 1.00 94.94 102 PRO A N 1
ATOM 751 C CA . PRO A 1 102 ? 0.561 4.835 7.440 1.00 94.94 102 PRO A CA 1
ATOM 752 C C . PRO A 1 102 ? -0.155 6.060 6.859 1.00 94.94 102 PRO A C 1
ATOM 754 O O . PRO A 1 102 ? -0.995 6.651 7.521 1.00 94.94 102 PRO A O 1
ATOM 757 N N . PHE A 1 103 ? 0.193 6.464 5.634 1.00 93.44 103 PHE A N 1
ATOM 758 C CA . PHE A 1 103 ? -0.364 7.586 4.876 1.00 93.44 103 PHE A CA 1
ATOM 759 C C . PHE A 1 103 ? -1.497 7.180 3.916 1.00 93.44 103 PHE A C 1
ATOM 761 O O . PHE A 1 103 ? -2.003 8.018 3.166 1.00 93.44 103 PHE A O 1
ATOM 768 N N . VAL A 1 104 ? -1.903 5.908 3.917 1.00 94.69 104 VAL A N 1
ATOM 769 C CA . VAL A 1 104 ? -3.021 5.384 3.123 1.00 94.69 104 VAL A CA 1
ATOM 770 C C . VAL A 1 104 ? -4.125 4.945 4.087 1.00 94.69 104 VAL A C 1
ATOM 772 O O . VAL A 1 104 ? -3.875 4.075 4.909 1.00 94.69 104 VAL A O 1
ATOM 775 N N . PRO A 1 105 ? -5.354 5.486 4.026 1.00 94.62 105 PRO A N 1
ATOM 776 C CA . PRO A 1 105 ? -6.443 5.009 4.870 1.00 94.62 105 PRO A CA 1
ATOM 777 C C . PRO A 1 105 ? -6.826 3.576 4.498 1.00 94.62 105 PRO A C 1
ATOM 779 O O . PRO A 1 105 ? -7.165 3.316 3.340 1.00 94.62 105 PRO A O 1
ATOM 782 N N . HIS A 1 106 ? -6.822 2.667 5.467 1.00 95.12 106 HIS A N 1
ATOM 783 C CA . HIS A 1 106 ? -7.191 1.272 5.250 1.00 95.12 106 HIS A CA 1
ATOM 784 C C . HIS A 1 106 ? -7.579 0.553 6.550 1.00 95.12 106 HIS A C 1
ATOM 786 O O . HIS A 1 106 ? -7.488 1.099 7.650 1.00 95.12 106 HIS A O 1
ATOM 792 N N . LYS A 1 107 ? -8.085 -0.675 6.406 1.00 93.69 107 LYS A N 1
ATOM 793 C CA . LYS A 1 107 ? -8.484 -1.554 7.507 1.00 93.69 107 LYS A CA 1
ATOM 794 C C . LYS A 1 107 ? -8.051 -2.975 7.184 1.00 93.69 107 LYS A C 1
ATOM 796 O O . LYS A 1 107 ? -8.581 -3.557 6.235 1.00 93.69 107 LYS A O 1
ATOM 801 N N . CYS A 1 108 ? -7.163 -3.530 7.997 1.00 93.38 108 CYS A N 1
ATOM 802 C CA . CYS A 1 108 ? -6.721 -4.907 7.857 1.00 93.38 108 CYS A CA 1
ATOM 803 C C . CYS A 1 108 ? -7.545 -5.855 8.720 1.00 93.38 108 CYS A C 1
ATOM 805 O O . CYS A 1 108 ? -7.955 -5.548 9.843 1.00 93.38 108 CYS A O 1
ATOM 807 N N . LYS A 1 109 ? -7.847 -7.014 8.136 1.00 90.44 109 LYS A N 1
ATOM 808 C CA . LYS A 1 109 ? -8.665 -8.056 8.744 1.00 90.44 109 LYS A CA 1
ATOM 809 C C . LYS A 1 109 ? -7.953 -9.394 8.632 1.00 90.44 109 LYS A C 1
ATOM 811 O O . LYS A 1 109 ? -7.493 -9.758 7.554 1.00 90.44 109 LYS A O 1
ATOM 816 N N . ILE A 1 110 ? -7.938 -10.144 9.723 1.00 87.12 110 ILE A N 1
ATOM 817 C CA . ILE A 1 110 ? -7.427 -11.509 9.786 1.00 87.12 110 ILE A CA 1
ATOM 818 C C . ILE A 1 110 ? -8.620 -12.461 9.801 1.00 87.12 110 ILE A C 1
ATOM 820 O O . ILE A 1 110 ? -9.523 -12.348 10.630 1.00 87.12 110 ILE A O 1
ATOM 824 N N . ALA A 1 111 ? -8.629 -13.409 8.872 1.00 85.88 111 ALA A N 1
ATOM 825 C CA . ALA A 1 111 ? -9.641 -14.451 8.818 1.00 85.88 111 ALA A CA 1
ATOM 826 C C . ALA A 1 111 ? -9.513 -15.397 10.027 1.00 85.88 111 ALA A C 1
ATOM 828 O O . ALA A 1 111 ? -8.427 -15.914 10.290 1.00 85.88 111 ALA A O 1
ATOM 829 N N . LEU A 1 112 ? -10.613 -15.631 10.754 1.00 85.12 112 LEU A N 1
ATOM 830 C CA . LEU A 1 112 ? -10.665 -16.649 11.806 1.00 85.12 112 LEU A CA 1
ATOM 831 C C . LEU A 1 112 ? -11.115 -17.996 11.238 1.00 85.12 112 LEU A C 1
ATOM 833 O O . LEU A 1 112 ? -11.935 -18.021 10.316 1.00 85.12 112 LEU A O 1
ATOM 837 N N . PRO A 1 113 ? -10.674 -19.127 11.817 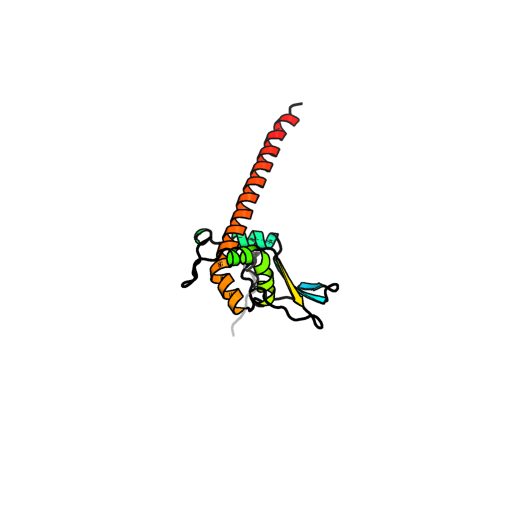1.00 82.31 113 PRO A N 1
ATOM 838 C CA . PRO A 1 113 ? -11.234 -20.430 11.483 1.00 82.31 113 PRO A CA 1
ATOM 839 C C . PRO A 1 113 ? -12.773 -20.426 11.585 1.00 82.31 113 PRO A C 1
ATOM 841 O O . PRO A 1 113 ? -13.315 -19.831 12.521 1.00 82.31 113 PRO A O 1
ATOM 844 N N . PRO A 1 114 ? -13.496 -21.073 10.650 1.00 85.00 114 PRO A N 1
ATOM 845 C CA . PRO A 1 114 ? -13.010 -21.956 9.582 1.00 85.00 114 PRO A CA 1
ATOM 846 C C . PRO A 1 114 ? -12.678 -21.248 8.250 1.00 85.00 114 PRO A C 1
ATOM 848 O O . PRO A 1 114 ? -12.550 -21.918 7.226 1.00 85.00 114 PRO A O 1
ATOM 851 N N . SER A 1 115 ? -12.571 -19.918 8.223 1.00 82.00 115 SER A N 1
ATOM 852 C CA . SER A 1 115 ? -12.290 -19.166 6.995 1.00 82.00 115 SER A CA 1
ATOM 853 C C . SER A 1 115 ? -10.904 -19.506 6.422 1.00 82.00 115 SER A C 1
ATOM 855 O O . SER A 1 115 ? -9.971 -19.767 7.188 1.00 82.00 115 SER A O 1
ATOM 857 N N . PRO A 1 116 ? -10.740 -19.503 5.085 1.00 83.31 116 PRO A N 1
ATOM 858 C CA . PRO A 1 116 ? -9.445 -19.757 4.465 1.00 83.31 116 PRO A CA 1
ATOM 859 C C . PRO A 1 116 ? -8.413 -18.693 4.877 1.00 83.31 116 PRO A C 1
ATOM 861 O O . PRO A 1 116 ? -8.785 -17.542 5.129 1.00 83.31 116 PRO A O 1
ATOM 864 N N . PRO A 1 117 ? -7.116 -19.052 4.929 1.00 82.88 117 PRO A N 1
ATOM 865 C CA . PRO A 1 117 ? -6.055 -18.081 5.162 1.00 82.88 117 PRO A CA 1
ATOM 866 C C . PRO A 1 117 ? -6.009 -17.048 4.028 1.00 82.88 117 PRO A C 1
ATOM 868 O O . PRO A 1 117 ? -6.493 -17.293 2.921 1.00 82.88 117 PRO A O 1
ATOM 871 N N . CYS A 1 118 ? -5.414 -15.885 4.301 1.00 88.06 118 CYS A N 1
ATOM 872 C CA . CYS A 1 118 ? -5.204 -14.877 3.267 1.00 88.06 118 CYS A CA 1
ATOM 873 C C . CYS A 1 118 ? -4.202 -15.374 2.211 1.00 88.06 118 CYS A C 1
ATOM 875 O O . CYS A 1 118 ? -3.250 -16.089 2.532 1.00 88.06 118 CYS A O 1
ATOM 877 N N . PHE A 1 119 ? -4.409 -14.960 0.959 1.00 91.19 119 PHE A N 1
ATOM 878 C CA . PHE A 1 119 ? -3.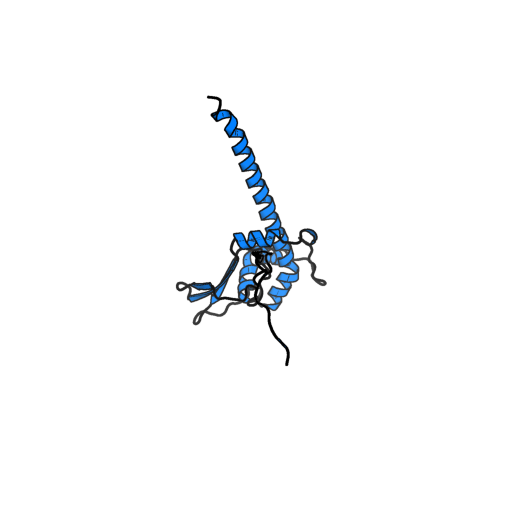501 -15.220 -0.155 1.00 91.19 119 PHE A CA 1
ATOM 879 C C . PHE A 1 119 ? -3.180 -13.898 -0.863 1.00 91.19 119 PHE A C 1
ATOM 881 O O . PHE A 1 119 ? -4.119 -13.213 -1.273 1.00 91.19 119 PHE A O 1
ATOM 888 N N . PRO A 1 120 ? -1.894 -13.528 -1.012 1.00 94.50 120 PRO A N 1
ATOM 889 C CA . PRO A 1 120 ? -1.509 -12.306 -1.713 1.00 94.50 120 PRO A CA 1
ATOM 890 C C . PRO A 1 120 ? -1.901 -12.356 -3.194 1.00 94.50 120 PRO A C 1
ATOM 892 O O . PRO A 1 120 ? -1.639 -13.347 -3.879 1.00 94.50 120 PRO A O 1
ATOM 895 N N . VAL A 1 121 ? -2.474 -11.269 -3.706 1.00 95.69 121 VAL A N 1
ATOM 896 C CA . VAL A 1 121 ? -2.809 -11.052 -5.121 1.00 95.69 121 VAL A CA 1
ATOM 897 C C . VAL A 1 121 ? -1.549 -11.067 -5.986 1.00 95.69 121 VAL A C 1
ATOM 899 O O . VAL A 1 121 ? -1.569 -11.612 -7.087 1.00 95.69 121 VAL A O 1
ATOM 902 N N . ALA A 1 122 ? -0.424 -10.563 -5.473 1.00 95.56 122 ALA A N 1
ATOM 903 C CA . ALA A 1 122 ? 0.890 -10.650 -6.110 1.00 95.56 122 ALA A CA 1
ATOM 904 C C . ALA A 1 122 ? 1.447 -12.090 -6.172 1.00 95.56 122 ALA A C 1
ATOM 906 O O . ALA A 1 122 ? 2.551 -12.317 -6.666 1.00 95.56 122 ALA A O 1
ATOM 907 N N . GLY A 1 123 ? 0.716 -13.077 -5.648 1.00 95.62 123 GLY A N 1
ATOM 908 C CA . GLY A 1 123 ? 1.053 -14.497 -5.647 1.00 95.62 123 GLY A CA 1
ATOM 909 C C . GLY A 1 123 ? 1.750 -14.949 -4.366 1.00 95.62 123 GLY A C 1
ATOM 910 O O . GLY A 1 123 ? 1.387 -15.977 -3.801 1.00 95.62 123 GLY A O 1
ATOM 911 N N . ASN A 1 124 ? 2.737 -14.194 -3.874 1.00 96.31 124 ASN A N 1
ATOM 912 C CA . ASN A 1 124 ? 3.341 -14.430 -2.559 1.00 96.31 124 ASN A CA 1
ATOM 913 C C . ASN A 1 124 ? 3.926 -13.149 -1.949 1.00 96.31 124 ASN A C 1
ATOM 915 O O . ASN A 1 124 ? 4.175 -12.169 -2.654 1.00 96.31 124 ASN A O 1
ATOM 919 N N . CYS A 1 125 ? 4.203 -13.190 -0.642 1.00 96.12 125 CYS A N 1
ATOM 920 C CA . CYS A 1 125 ? 4.704 -12.029 0.089 1.00 96.12 125 CYS A CA 1
ATOM 921 C C . CYS A 1 125 ? 6.070 -11.526 -0.400 1.00 96.12 125 CYS A C 1
ATOM 923 O O . CYS A 1 125 ? 6.321 -10.333 -0.333 1.00 96.12 125 CYS A O 1
ATOM 925 N N . GLY A 1 126 ? 6.926 -12.380 -0.974 1.00 96.31 126 GLY A N 1
ATOM 926 C CA . GLY A 1 126 ? 8.195 -11.940 -1.562 1.00 96.31 126 GLY A CA 1
ATOM 927 C C . GLY A 1 126 ? 8.012 -11.115 -2.842 1.00 96.31 126 GLY A C 1
ATOM 928 O O . GLY A 1 126 ? 8.687 -10.100 -3.028 1.00 96.31 126 GLY A O 1
ATOM 929 N N . ILE A 1 127 ? 7.075 -11.511 -3.712 1.00 96.00 127 ILE A N 1
ATOM 930 C CA . ILE A 1 127 ? 6.722 -10.735 -4.912 1.00 96.00 127 ILE A CA 1
ATOM 931 C C . ILE A 1 127 ? 6.077 -9.412 -4.498 1.00 96.00 127 ILE A C 1
ATOM 933 O O . ILE A 1 127 ? 6.481 -8.363 -5.003 1.00 96.00 127 ILE A O 1
ATOM 937 N N . TYR A 1 128 ? 5.146 -9.454 -3.541 1.00 97.12 128 TYR A N 1
ATOM 938 C CA . TYR A 1 128 ? 4.560 -8.260 -2.937 1.00 97.12 128 TYR A CA 1
ATOM 939 C C . TYR A 1 128 ? 5.641 -7.298 -2.432 1.00 97.12 128 TYR A C 1
ATOM 941 O O . TYR A 1 128 ? 5.683 -6.162 -2.897 1.00 97.12 128 TYR A O 1
ATOM 949 N N . SER A 1 129 ? 6.554 -7.742 -1.560 1.00 95.44 129 SER A N 1
ATOM 950 C CA . SER A 1 129 ? 7.588 -6.874 -0.982 1.00 95.44 129 SER A CA 1
ATOM 951 C C . SER A 1 129 ? 8.479 -6.251 -2.057 1.00 95.44 129 SER A C 1
ATOM 953 O O . SER A 1 129 ? 8.802 -5.066 -1.979 1.00 95.44 129 SER A O 1
ATOM 955 N N . ARG A 1 130 ? 8.828 -7.009 -3.108 1.00 94.81 130 ARG A N 1
ATOM 956 C CA . ARG A 1 130 ? 9.582 -6.479 -4.254 1.00 94.81 130 ARG A CA 1
ATOM 957 C C . ARG A 1 130 ? 8.806 -5.381 -4.979 1.00 94.81 130 ARG A C 1
ATOM 959 O O . ARG A 1 130 ? 9.372 -4.322 -5.237 1.00 94.81 130 ARG A O 1
ATOM 966 N N . ILE A 1 131 ? 7.547 -5.629 -5.346 1.00 95.56 131 ILE A N 1
ATOM 967 C CA . ILE A 1 131 ? 6.718 -4.641 -6.056 1.00 95.56 131 ILE A CA 1
ATOM 968 C C . ILE A 1 131 ? 6.466 -3.427 -5.154 1.00 95.56 131 ILE A C 1
ATOM 970 O O . ILE A 1 131 ? 6.513 -2.291 -5.620 1.00 95.56 131 ILE A O 1
ATOM 974 N N . PHE A 1 132 ? 6.254 -3.635 -3.857 1.00 95.56 132 PHE A N 1
ATOM 975 C CA . PHE A 1 132 ? 6.023 -2.560 -2.907 1.00 95.56 132 PHE A CA 1
ATOM 976 C C . PHE A 1 132 ? 7.228 -1.620 -2.806 1.00 95.56 132 PHE A C 1
ATOM 978 O O . PHE A 1 132 ? 7.083 -0.419 -3.047 1.00 95.56 132 PHE A O 1
ATOM 985 N N . GLU A 1 133 ? 8.419 -2.155 -2.532 1.00 92.94 133 GLU A N 1
ATOM 986 C CA . GLU A 1 133 ? 9.635 -1.347 -2.379 1.00 92.94 133 GLU A CA 1
ATOM 987 C C . GLU A 1 133 ? 10.096 -0.727 -3.706 1.00 92.94 133 GLU A C 1
ATOM 989 O O . GLU A 1 133 ? 10.421 0.460 -3.747 1.00 92.94 133 GLU A O 1
ATOM 994 N N . CYS A 1 134 ? 10.068 -1.480 -4.812 1.00 92.44 134 CYS A N 1
ATOM 995 C CA . CYS A 1 134 ? 10.498 -0.954 -6.111 1.00 92.44 134 CYS A CA 1
ATOM 996 C C . CYS A 1 134 ? 9.487 -0.001 -6.757 1.00 92.44 134 CYS A C 1
ATOM 998 O O . CYS A 1 134 ? 9.880 0.876 -7.527 1.00 92.44 134 CYS A O 1
ATOM 1000 N N . CYS A 1 135 ? 8.190 -0.177 -6.497 1.00 93.12 135 CYS A N 1
ATOM 1001 C CA . CYS A 1 135 ? 7.130 0.522 -7.219 1.00 93.12 135 CYS A CA 1
ATOM 1002 C C . CYS A 1 135 ? 6.156 1.242 -6.294 1.00 93.12 135 CYS A C 1
ATOM 1004 O O . CYS A 1 135 ? 6.038 2.465 -6.363 1.00 93.12 135 CYS A O 1
ATOM 1006 N N . CYS A 1 136 ? 5.439 0.527 -5.433 1.00 95.50 136 CYS A N 1
ATOM 1007 C CA . CYS A 1 136 ? 4.261 1.113 -4.794 1.00 95.50 136 CYS A CA 1
ATOM 1008 C C . CYS A 1 136 ? 4.582 2.224 -3.808 1.00 95.50 136 CYS A C 1
ATOM 1010 O O . CYS A 1 136 ? 3.876 3.230 -3.802 1.00 95.50 136 CYS A O 1
ATOM 1012 N N . LYS A 1 137 ? 5.651 2.091 -3.024 1.00 93.12 137 LYS A N 1
ATOM 1013 C CA . LYS A 1 137 ? 6.001 3.030 -1.954 1.00 93.12 137 LYS A CA 1
ATOM 1014 C C . LYS A 1 137 ? 6.069 4.475 -2.446 1.00 93.12 137 LYS A C 1
ATOM 1016 O O . LYS A 1 137 ? 5.308 5.322 -1.983 1.00 93.12 137 LYS A O 1
ATOM 1021 N N . HIS A 1 138 ? 6.892 4.750 -3.457 1.00 89.12 138 HIS A N 1
ATOM 1022 C CA . HIS A 1 138 ? 7.055 6.108 -3.981 1.00 89.12 138 HIS A CA 1
ATOM 1023 C C . HIS A 1 138 ? 5.816 6.601 -4.754 1.00 89.12 138 HIS A C 1
ATOM 1025 O O . HIS A 1 138 ? 5.482 7.789 -4.687 1.00 89.12 138 HIS A O 1
ATOM 1031 N N . ILE A 1 139 ? 5.111 5.712 -5.472 1.00 91.88 139 ILE A N 1
ATOM 1032 C CA . ILE A 1 139 ? 3.870 6.046 -6.195 1.00 91.88 139 ILE A CA 1
ATOM 1033 C C . ILE A 1 139 ? 2.791 6.480 -5.203 1.00 91.88 139 ILE A C 1
ATOM 1035 O O . ILE A 1 139 ? 2.161 7.525 -5.390 1.00 91.88 139 ILE A O 1
ATOM 1039 N N . LEU A 1 140 ? 2.584 5.699 -4.144 1.00 93.75 140 LEU A N 1
ATOM 1040 C CA . LEU A 1 140 ? 1.584 5.962 -3.119 1.00 93.75 140 LEU A CA 1
ATOM 1041 C C . LEU A 1 140 ? 1.921 7.230 -2.342 1.00 93.75 140 LEU A C 1
ATOM 1043 O O . LEU A 1 140 ? 1.057 8.097 -2.236 1.00 93.75 140 LEU A O 1
ATOM 1047 N N . GLN A 1 141 ? 3.162 7.389 -1.875 1.00 91.69 141 GLN A N 1
ATOM 1048 C CA . GLN A 1 141 ? 3.597 8.599 -1.168 1.00 91.69 141 GLN A CA 1
ATOM 1049 C C . GLN A 1 141 ? 3.314 9.861 -1.990 1.00 91.69 141 GLN A C 1
ATOM 1051 O O . GLN A 1 141 ? 2.665 10.790 -1.509 1.00 91.69 141 GLN A O 1
ATOM 1056 N N . LYS A 1 142 ? 3.720 9.877 -3.267 1.00 89.81 142 LYS A N 1
ATOM 1057 C CA . LYS A 1 142 ? 3.460 11.005 -4.174 1.00 89.81 142 LYS A CA 1
ATOM 1058 C C . LYS A 1 142 ? 1.963 11.241 -4.385 1.00 89.81 142 LYS A C 1
ATOM 1060 O O . LYS A 1 142 ? 1.506 12.382 -4.363 1.00 89.81 142 LYS A O 1
ATOM 1065 N N . THR A 1 143 ? 1.197 10.174 -4.596 1.00 90.44 143 THR A N 1
ATOM 1066 C CA . THR A 1 143 ? -0.249 10.254 -4.849 1.00 90.44 143 THR A CA 1
ATOM 1067 C C . THR A 1 143 ? -0.991 10.830 -3.650 1.00 90.44 143 THR A C 1
ATOM 1069 O O . THR A 1 143 ? -1.798 11.747 -3.806 1.00 90.44 143 THR A O 1
ATOM 1072 N N . TRP A 1 144 ? -0.708 10.325 -2.452 1.00 88.88 144 TRP A N 1
ATOM 1073 C CA . TRP A 1 144 ? -1.371 10.758 -1.227 1.00 88.88 144 TRP A CA 1
ATOM 1074 C C . TRP A 1 144 ? -0.946 12.157 -0.805 1.00 88.88 144 TRP A C 1
ATOM 1076 O O . TRP A 1 144 ? -1.816 12.963 -0.484 1.00 88.88 144 TRP A O 1
ATOM 1086 N N . HIS A 1 145 ? 0.333 12.509 -0.940 1.00 87.38 145 HIS A N 1
ATOM 1087 C CA . HIS A 1 145 ? 0.781 13.889 -0.764 1.00 87.38 145 HIS A CA 1
ATOM 1088 C C . HIS A 1 145 ? 0.010 14.857 -1.682 1.00 87.38 145 HIS A C 1
ATOM 1090 O O . HIS A 1 145 ? -0.577 15.837 -1.219 1.00 87.38 145 HIS A O 1
ATOM 1096 N N . ASN A 1 146 ? -0.078 14.553 -2.983 1.00 86.94 146 ASN A N 1
ATOM 1097 C CA . ASN A 1 146 ? -0.776 15.411 -3.946 1.00 86.94 146 ASN A CA 1
ATOM 1098 C C . ASN A 1 146 ? -2.276 15.538 -3.652 1.00 86.94 146 ASN A C 1
ATOM 1100 O O . ASN A 1 146 ? -2.816 16.642 -3.725 1.00 86.94 146 ASN A O 1
ATOM 1104 N N . LYS A 1 147 ? -2.950 14.441 -3.275 1.00 85.81 147 LYS A N 1
ATOM 1105 C CA . LYS A 1 147 ? -4.371 14.471 -2.885 1.00 85.81 147 LYS A CA 1
ATOM 1106 C C . LYS A 1 147 ? -4.627 15.458 -1.742 1.00 85.81 147 LYS A C 1
ATOM 1108 O O . LYS A 1 147 ? -5.652 16.140 -1.751 1.00 85.81 147 LYS A O 1
ATOM 1113 N N . LEU A 1 148 ? -3.703 15.570 -0.790 1.00 79.56 148 LEU A N 1
ATOM 1114 C CA . LEU A 1 148 ? -3.837 16.482 0.346 1.00 79.56 148 LEU A CA 1
ATOM 1115 C C . LEU A 1 148 ? -3.527 17.930 -0.013 1.00 79.56 148 LEU A C 1
ATOM 1117 O O . LEU A 1 148 ? -4.295 18.814 0.364 1.00 79.56 148 LEU A O 1
ATOM 1121 N N . VAL A 1 149 ? -2.472 18.181 -0.791 1.00 74.25 149 VAL A N 1
ATOM 1122 C CA . VAL A 1 149 ? -2.154 19.535 -1.273 1.00 74.25 149 VAL A CA 1
ATOM 1123 C C . VAL A 1 149 ? -3.309 20.094 -2.107 1.00 74.25 149 VAL A C 1
ATOM 1125 O O . VAL A 1 149 ? -3.772 21.209 -1.860 1.00 74.25 149 VAL A O 1
ATOM 1128 N N . SER A 1 150 ? -3.849 19.312 -3.046 1.00 71.00 150 SER A N 1
ATOM 1129 C CA . SER A 1 150 ? -5.007 19.727 -3.847 1.00 71.00 150 SER A CA 1
ATOM 1130 C C . SER A 1 150 ? -6.263 19.941 -2.994 1.00 71.00 150 SER A C 1
ATOM 1132 O O . SER A 1 150 ? -6.975 20.923 -3.201 1.00 71.00 150 SER A O 1
ATOM 1134 N N . GLY A 1 151 ? -6.519 19.084 -2.000 1.00 61.66 151 GLY A N 1
ATOM 1135 C CA . GLY A 1 151 ? -7.635 19.258 -1.063 1.00 61.66 151 GLY A CA 1
ATOM 1136 C C . GLY A 1 151 ? -7.521 20.531 -0.213 1.00 61.66 151 GLY A C 1
ATOM 1137 O O . GLY A 1 151 ? -8.511 21.239 -0.018 1.00 61.66 151 GLY A O 1
ATOM 1138 N N . ALA A 1 152 ? -6.309 20.878 0.229 1.00 60.59 152 ALA A N 1
ATOM 1139 C CA . ALA A 1 152 ? -6.042 22.097 0.991 1.00 60.59 152 ALA A CA 1
ATOM 1140 C C . ALA A 1 152 ? -6.272 23.376 0.164 1.00 60.59 152 ALA A C 1
ATOM 1142 O O . ALA A 1 152 ? -6.776 24.371 0.693 1.00 60.59 152 ALA A O 1
ATOM 1143 N N . HIS A 1 153 ? -5.953 23.360 -1.135 1.00 54.94 153 HIS A N 1
ATOM 1144 C CA . HIS A 1 153 ? -6.233 24.485 -2.034 1.00 54.94 153 HIS A CA 1
ATOM 1145 C C . HIS A 1 153 ? -7.735 24.743 -2.208 1.00 54.94 153 HIS A C 1
ATOM 1147 O O . HIS A 1 153 ? -8.160 25.899 -2.178 1.00 54.94 153 HIS A O 1
ATOM 1153 N N . VAL A 1 154 ? -8.548 23.689 -2.325 1.00 58.25 154 VAL A N 1
ATOM 1154 C CA . VAL A 1 154 ? -10.011 23.817 -2.441 1.00 58.25 154 VAL A CA 1
ATOM 1155 C C . VAL A 1 154 ? -10.621 24.383 -1.153 1.00 58.25 154 VAL A C 1
ATOM 1157 O O . VAL A 1 154 ? -11.438 25.302 -1.212 1.00 58.25 154 VAL A O 1
ATOM 1160 N N . ALA A 1 155 ? -10.176 23.912 0.016 1.00 55.88 155 ALA A N 1
ATOM 1161 C CA . ALA A 1 155 ? -10.647 24.417 1.309 1.00 55.88 155 ALA A CA 1
ATOM 1162 C C . ALA A 1 155 ? -10.303 25.905 1.527 1.00 55.88 155 ALA A C 1
ATOM 1164 O O . ALA A 1 155 ? -11.145 26.681 1.983 1.00 55.88 155 ALA A O 1
ATOM 1165 N N . ARG A 1 156 ? -9.090 26.332 1.142 1.00 56.00 156 ARG A N 1
ATOM 1166 C CA . ARG A 1 156 ? -8.670 27.744 1.203 1.00 56.00 156 ARG A CA 1
ATOM 1167 C C . ARG A 1 156 ? -9.450 28.641 0.237 1.00 56.00 156 ARG A C 1
ATOM 1169 O O . ARG A 1 156 ? -9.793 29.760 0.610 1.00 56.00 156 ARG A O 1
ATOM 1176 N N . GLY A 1 157 ? -9.769 28.154 -0.963 1.00 53.91 157 GLY A N 1
ATOM 1177 C CA . GLY A 1 157 ? -10.596 28.888 -1.929 1.00 53.91 157 GLY A CA 1
ATOM 1178 C C . GLY A 1 157 ? -12.035 29.103 -1.446 1.00 53.91 157 GLY A C 1
ATOM 1179 O O . GLY A 1 157 ? -12.579 30.195 -1.596 1.00 53.91 157 GLY A O 1
ATOM 1180 N N . GLY A 1 158 ? -12.632 28.096 -0.800 1.00 55.66 158 GLY A N 1
ATOM 1181 C CA . GLY A 1 158 ? -13.987 28.191 -0.244 1.00 55.66 158 GLY A CA 1
ATOM 1182 C C . GLY A 1 158 ? -14.102 29.161 0.937 1.00 55.66 158 GLY A C 1
ATOM 1183 O O . GLY A 1 158 ? -15.064 29.925 1.018 1.00 55.66 158 GLY A O 1
ATOM 1184 N N . LEU A 1 159 ? -13.101 29.192 1.823 1.00 55.44 159 LEU A N 1
ATOM 1185 C CA . LEU A 1 159 ? -13.091 30.105 2.972 1.00 55.44 159 LEU A CA 1
ATOM 1186 C C . LEU A 1 159 ? -12.923 31.575 2.543 1.00 55.44 159 LEU A C 1
ATOM 1188 O O . LEU A 1 159 ? -13.564 32.462 3.107 1.00 55.44 159 LEU A O 1
ATOM 1192 N N . ALA A 1 160 ? -12.114 31.831 1.508 1.00 56.38 160 ALA A N 1
ATOM 1193 C CA . ALA A 1 160 ? -11.954 33.165 0.928 1.00 56.38 160 ALA A CA 1
ATOM 1194 C C . ALA A 1 160 ? -13.257 33.686 0.292 1.00 56.38 160 ALA A C 1
ATOM 1196 O O . ALA A 1 160 ? -13.584 34.863 0.438 1.00 56.38 160 ALA A O 1
ATOM 1197 N N . ALA A 1 161 ? -14.037 32.810 -0.353 1.00 55.62 161 ALA A N 1
ATOM 1198 C CA . ALA A 1 161 ? -15.337 33.170 -0.917 1.00 55.62 161 ALA A CA 1
ATOM 1199 C C . ALA A 1 161 ? -16.385 33.497 0.165 1.00 55.62 161 ALA A C 1
ATOM 1201 O O . ALA A 1 161 ? -17.145 34.450 0.009 1.00 55.62 161 ALA A O 1
ATOM 1202 N N . LEU A 1 162 ? -16.401 32.767 1.286 1.00 53.91 162 LEU A N 1
ATOM 1203 C CA . LEU A 1 162 ? -17.324 33.031 2.399 1.00 53.91 162 LEU A CA 1
ATOM 1204 C C . LEU A 1 162 ? -17.025 34.368 3.097 1.00 53.91 162 LEU A C 1
ATOM 1206 O O . LEU A 1 162 ? -17.945 35.146 3.351 1.00 53.91 162 LEU A O 1
ATOM 1210 N N . LEU A 1 163 ? -15.749 34.692 3.326 1.00 56.00 163 LEU A N 1
ATOM 1211 C CA . LEU A 1 163 ? -15.341 35.961 3.946 1.00 56.00 163 LEU A CA 1
ATOM 1212 C C . LEU A 1 163 ? -15.617 37.188 3.057 1.00 56.00 163 LEU A C 1
ATOM 1214 O O . LEU A 1 163 ? -15.845 38.276 3.581 1.00 56.00 163 LEU A O 1
ATOM 1218 N N . ALA A 1 164 ? -15.672 37.019 1.733 1.00 56.34 164 ALA A N 1
ATOM 1219 C CA . ALA A 1 164 ? -16.011 38.094 0.797 1.00 56.34 164 ALA A CA 1
ATOM 1220 C C . ALA A 1 164 ? -17.516 38.438 0.754 1.00 56.34 164 ALA A C 1
ATOM 1222 O O . ALA A 1 164 ? -17.886 39.477 0.211 1.00 56.34 164 ALA A O 1
ATOM 1223 N N . THR A 1 165 ? -18.391 37.603 1.331 1.00 53.50 165 THR A N 1
ATOM 1224 C CA . THR A 1 165 ? -19.853 37.835 1.336 1.00 53.50 165 THR A CA 1
ATOM 1225 C C . THR A 1 165 ? -20.380 38.499 2.611 1.00 53.50 165 THR A C 1
ATOM 1227 O O . THR A 1 165 ? -21.456 39.095 2.588 1.00 53.50 165 THR A O 1
ATOM 1230 N N . LEU A 1 166 ? -19.613 38.476 3.708 1.00 52.53 166 LEU A N 1
ATOM 1231 C CA . LEU A 1 166 ? -20.004 39.095 4.981 1.00 52.53 166 LEU A CA 1
ATOM 1232 C C . LEU A 1 166 ? -20.150 40.636 4.961 1.00 52.53 166 LEU A C 1
ATOM 1234 O O . LEU A 1 166 ? -21.025 41.131 5.673 1.00 52.53 166 LEU A O 1
ATOM 1238 N N . PRO A 1 167 ? -19.391 41.426 4.171 1.00 56.06 167 PRO A N 1
ATOM 1239 C CA . PRO A 1 167 ? -19.539 42.885 4.190 1.00 56.06 167 PRO A CA 1
ATOM 1240 C C . PRO A 1 167 ? -20.856 43.389 3.578 1.00 56.06 167 PRO A C 1
ATOM 1242 O O . PRO A 1 167 ? -21.287 44.493 3.890 1.00 56.06 167 PRO A O 1
ATOM 1245 N N . MET A 1 168 ? -21.511 42.602 2.716 1.00 56.84 168 MET A N 1
ATOM 1246 C CA . MET A 1 168 ? -22.736 43.020 2.012 1.00 56.84 168 MET A CA 1
ATOM 1247 C C . MET A 1 168 ? -24.020 42.816 2.831 1.00 56.84 168 MET A C 1
ATOM 1249 O O . MET A 1 168 ? -25.040 43.421 2.510 1.00 56.84 168 MET A O 1
ATOM 1253 N N . LEU A 1 169 ? -23.993 41.990 3.885 1.00 55.41 169 LEU A N 1
ATOM 1254 C CA . LEU A 1 169 ? -25.152 41.782 4.767 1.00 55.41 169 LEU A CA 1
ATOM 1255 C C . LEU A 1 169 ? -25.198 42.74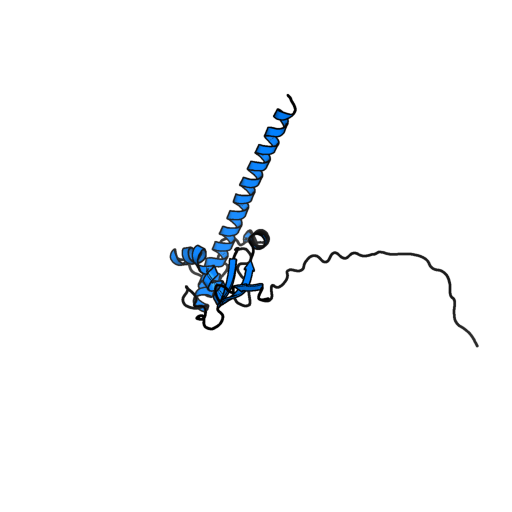5 5.963 1.00 55.41 169 LEU A C 1
ATOM 1257 O O . LEU A 1 169 ? -26.225 42.820 6.626 1.00 55.41 169 LEU A O 1
ATOM 1261 N N . LEU A 1 170 ? -24.114 43.480 6.230 1.00 55.91 170 LEU A N 1
ATOM 1262 C CA . LEU A 1 170 ? -24.024 44.450 7.331 1.00 55.91 170 LEU A CA 1
ATOM 1263 C C . LEU A 1 170 ? -24.243 45.908 6.880 1.00 55.91 170 LEU A C 1
ATOM 1265 O O . LEU A 1 170 ? -24.118 46.818 7.693 1.00 55.91 170 LEU A O 1
ATOM 1269 N N . LEU A 1 171 ? -24.569 46.136 5.600 1.00 57.56 171 LEU A N 1
ATOM 1270 C CA . LEU A 1 171 ? -24.883 47.456 5.027 1.00 57.56 171 LEU A CA 1
ATOM 1271 C C . LEU A 1 171 ? -26.349 47.593 4.551 1.00 57.56 171 LEU A C 1
ATOM 1273 O O . LEU A 1 171 ? -26.642 48.434 3.699 1.00 57.56 171 LEU A O 1
ATOM 1277 N N . ARG A 1 172 ? -27.279 46.793 5.085 1.00 49.12 172 ARG A N 1
ATOM 1278 C CA . ARG A 1 172 ? -28.727 46.981 4.888 1.00 49.12 172 ARG A CA 1
ATOM 1279 C C . ARG A 1 172 ? -29.437 47.301 6.190 1.00 49.12 172 ARG A C 1
ATOM 1281 O O . ARG A 1 172 ? -29.139 46.614 7.187 1.00 49.12 172 ARG A O 1
#

Sequence (172 aa):
MQPLLLLLMTALVGQLDAATEAPTPEVVTGVVQGVDERTNTLIDHIVTKQQAMDAALKLDTTKLGVSEAIGCGKCSLEERLYCMDTVISDHCCCDKDTEPMPFVPHKCKIALPPSPPCFPVAGNCGIYSRIFECCCKHILQKTWHNKLVSGAHVARGGLAALLATLPMLLLR

Foldseek 3Di:
DDDDDDDDDDDDDDDDPPPPDDDDPPQPFFDFPQAPPVQRKTWRDWLAQVQLLVVLVVDDPVCAPDLPDPPFDDDDPVLLVCLVPPLVLLCLQQVSNDDLRSNDGDIRIAHDPPDDGRAGPCRDNVSSVSSCSRPNNNSNSNVSNVVNVVVVVVVVVVVVVVVVPVVVVVPD

Secondary structure (DSSP, 8-state):
---------------------------------EEETTTTEEEEEEE-HHHHHHHHTTS-TTSTT---STT--PPPHHHHHHHHHTHHHHHHHH-TT--S-TTS-EEEEEEPTTSPPP--TTSSHHHHHHHIIIIIHHHHHHHHHHHHHHHHHHHHHHHHHHHTTGGGTS--

pLDDT: mean 76.09, std 20.43, range [31.86, 97.19]